Protein AF-B7K2R2-F1 (afdb_monomer)

Organism: Rippkaea orientalis (strain PCC 8801 / RF-1) (NCBI:txid41431)

Radius of gyration: 20.76 Å; Cα contacts (8 Å, |Δi|>4): 36; chains: 1; bounding box: 36×26×59 Å

InterPro domains:
  IPR011335 Restriction endonuclease type II-like [SSF52980] (2-60)
  IPR012296 Nuclease, putative, TT1808 [G3DSA:3.90.1570.10] (2-72)

Foldseek 3Di:
DDFPWDPDFADPVCVVVDDPVDPWDWDQDPRTTDTDDDQDPVNVVVVVVVVVVVVVVVVVVVVVVVVVVVVVD

Structure (mmCIF, N/CA/C/O backbone):
data_AF-B7K2R2-F1
#
_entry.id   AF-B7K2R2-F1
#
loop_
_atom_site.group_PDB
_atom_site.id
_atom_site.type_symbol
_atom_site.label_atom_id
_atom_site.label_alt_id
_atom_site.label_comp_id
_atom_site.label_asym_id
_atom_site.label_entity_id
_atom_site.label_seq_id
_atom_site.pdbx_PDB_ins_code
_atom_site.Cartn_x
_atom_site.Cartn_y
_atom_site.Cartn_z
_atom_site.occupancy
_atom_site.B_iso_or_equiv
_atom_site.auth_seq_id
_atom_site.auth_comp_id
_atom_site.auth_asym_id
_atom_site.auth_atom_id
_atom_site.pdbx_PDB_model_num
ATOM 1 N N . MET A 1 1 ? 2.487 12.054 -23.633 1.00 34.09 1 MET A N 1
ATOM 2 C CA . MET A 1 1 ? 3.280 11.427 -22.557 1.00 34.09 1 MET A CA 1
ATOM 3 C C . MET A 1 1 ? 3.637 10.024 -23.022 1.00 34.09 1 MET A C 1
ATOM 5 O O . MET A 1 1 ? 2.757 9.175 -23.069 1.00 34.09 1 MET A O 1
ATOM 9 N N . THR A 1 2 ? 4.856 9.813 -23.509 1.00 39.12 2 THR A N 1
ATOM 10 C CA . THR A 1 2 ? 5.326 8.501 -23.980 1.00 39.12 2 THR A CA 1
ATOM 11 C C . THR A 1 2 ? 5.753 7.667 -22.777 1.00 39.12 2 THR A C 1
ATOM 13 O O . THR A 1 2 ? 6.621 8.084 -22.018 1.00 39.12 2 THR A O 1
ATOM 16 N N . VAL A 1 3 ? 5.104 6.519 -22.577 1.00 52.16 3 VAL A N 1
ATOM 17 C CA . VAL A 1 3 ? 5.406 5.578 -21.493 1.00 52.16 3 VAL A CA 1
ATOM 18 C C . VAL A 1 3 ? 6.657 4.793 -21.885 1.00 52.16 3 VAL A C 1
ATOM 20 O O . VAL A 1 3 ? 6.577 3.846 -22.665 1.00 52.16 3 VAL A O 1
ATOM 23 N N . THR A 1 4 ? 7.820 5.196 -21.380 1.00 48.91 4 THR A N 1
ATOM 24 C CA . THR A 1 4 ? 9.054 4.420 -21.538 1.00 48.91 4 THR A CA 1
ATOM 25 C C . THR A 1 4 ? 8.981 3.232 -20.586 1.00 48.91 4 THR A C 1
ATOM 27 O O . THR A 1 4 ? 9.217 3.364 -19.390 1.00 48.91 4 THR A O 1
ATOM 30 N N . THR A 1 5 ? 8.581 2.072 -21.101 1.00 53.25 5 THR A N 1
ATOM 31 C CA . THR A 1 5 ? 8.660 0.821 -20.343 1.00 53.25 5 THR A CA 1
ATOM 32 C C . THR A 1 5 ? 10.101 0.343 -20.430 1.00 53.25 5 THR A C 1
ATOM 34 O O . THR A 1 5 ? 10.557 -0.020 -21.511 1.00 53.25 5 THR A O 1
ATOM 37 N N . THR A 1 6 ? 10.838 0.372 -19.325 1.00 59.03 6 THR A N 1
ATOM 38 C CA . THR A 1 6 ? 12.169 -0.235 -19.258 1.00 59.03 6 THR A CA 1
ATOM 39 C C . THR A 1 6 ? 12.012 -1.738 -19.514 1.00 59.03 6 THR A C 1
ATOM 41 O O . THR A 1 6 ? 11.330 -2.430 -18.763 1.00 59.03 6 THR A O 1
ATOM 44 N N . GLU A 1 7 ? 12.602 -2.259 -20.596 1.00 69.56 7 GLU A N 1
ATOM 45 C CA . GLU A 1 7 ? 12.491 -3.680 -20.989 1.00 69.56 7 GLU A CA 1
ATOM 46 C C . GLU A 1 7 ? 13.290 -4.635 -20.084 1.00 69.56 7 GLU A C 1
ATOM 48 O O . GLU A 1 7 ? 13.225 -5.856 -20.232 1.00 69.56 7 GLU A O 1
ATOM 53 N N . ARG A 1 8 ? 14.039 -4.086 -19.124 1.00 86.00 8 ARG A N 1
ATOM 54 C CA . ARG A 1 8 ? 14.825 -4.838 -18.148 1.00 86.00 8 ARG A CA 1
ATOM 55 C C . ARG A 1 8 ? 13.930 -5.457 -17.070 1.00 86.00 8 ARG A C 1
ATOM 57 O O . ARG A 1 8 ? 12.998 -4.822 -16.580 1.00 86.00 8 ARG A O 1
ATOM 64 N N . LEU A 1 9 ? 14.277 -6.679 -16.664 1.00 91.94 9 LEU A N 1
ATOM 65 C CA . LEU A 1 9 ? 13.750 -7.305 -15.454 1.00 91.94 9 LEU A CA 1
ATOM 66 C C . LEU A 1 9 ? 14.558 -6.866 -14.221 1.00 91.94 9 LEU A C 1
ATOM 68 O O . LEU A 1 9 ? 15.785 -6.785 -14.274 1.00 91.94 9 LEU A O 1
ATOM 72 N N . TYR A 1 10 ? 13.853 -6.610 -13.127 1.00 93.19 10 TYR A N 1
ATOM 73 C CA . TYR A 1 10 ? 14.346 -6.174 -11.831 1.00 93.19 10 TYR A CA 1
ATOM 74 C C . TYR A 1 10 ? 14.014 -7.238 -10.788 1.00 93.19 10 TYR A C 1
ATOM 76 O O . TYR A 1 10 ? 12.893 -7.754 -10.722 1.00 93.19 10 TYR A O 1
ATOM 84 N N . SER A 1 11 ? 14.989 -7.530 -9.941 1.00 95.06 11 SER A N 1
ATOM 85 C CA . SER A 1 11 ? 14.766 -8.183 -8.658 1.00 95.06 11 SER A CA 1
ATOM 86 C C . SER A 1 11 ? 14.063 -7.235 -7.677 1.00 95.06 11 SER A C 1
ATOM 88 O O . SER A 1 11 ? 13.994 -6.020 -7.876 1.00 95.06 11 SER A O 1
ATOM 90 N N . PHE A 1 12 ? 13.545 -7.791 -6.582 1.00 94.38 12 PHE A N 1
ATOM 91 C CA . PHE A 1 12 ? 12.927 -6.987 -5.527 1.00 94.38 12 PHE A CA 1
ATOM 92 C C . PHE A 1 12 ? 13.924 -6.032 -4.852 1.00 94.38 12 PHE A C 1
ATOM 94 O O . PHE A 1 12 ? 13.571 -4.899 -4.543 1.00 94.38 12 PHE A O 1
ATOM 101 N N . GLU A 1 13 ? 15.172 -6.461 -4.656 1.00 96.06 13 GLU A N 1
ATOM 102 C CA . GLU A 1 13 ? 16.223 -5.636 -4.048 1.00 96.06 13 GLU A CA 1
ATOM 103 C C . GLU A 1 13 ? 16.597 -4.438 -4.933 1.00 96.06 13 GLU A C 1
ATOM 105 O O . GLU A 1 13 ? 16.659 -3.303 -4.455 1.00 96.06 13 GLU A O 1
ATOM 110 N N . GLU A 1 14 ? 16.753 -4.671 -6.240 1.00 94.62 14 GLU A N 1
ATOM 111 C CA . GLU A 1 14 ? 16.979 -3.599 -7.215 1.00 94.62 14 GLU A CA 1
ATOM 112 C C . GLU A 1 14 ? 15.793 -2.630 -7.268 1.00 94.62 14 GLU A C 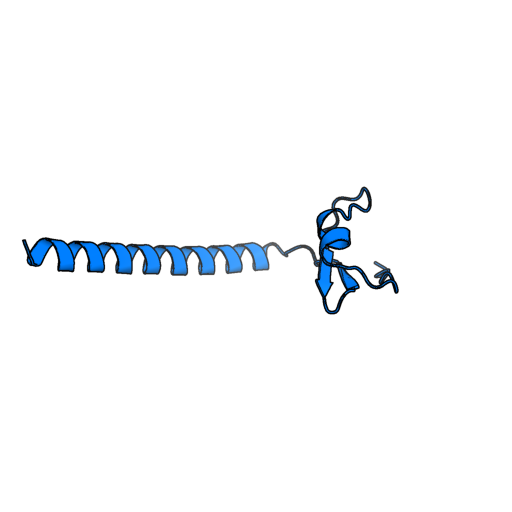1
ATOM 114 O O . GLU A 1 14 ? 16.002 -1.428 -7.363 1.00 94.62 14 GLU A O 1
ATOM 119 N N . TYR A 1 15 ? 14.551 -3.119 -7.170 1.00 93.75 15 TYR A N 1
ATOM 120 C C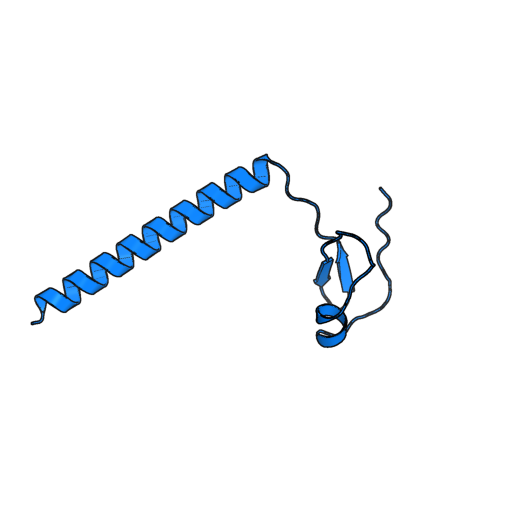A . TYR A 1 15 ? 13.367 -2.258 -7.092 1.00 93.75 15 TYR A CA 1
ATOM 121 C C . TYR A 1 15 ? 13.350 -1.388 -5.829 1.00 93.75 15 TYR A C 1
ATOM 123 O O . TYR A 1 15 ? 13.075 -0.196 -5.917 1.00 93.75 15 TYR A O 1
ATOM 131 N N . CYS A 1 16 ? 13.665 -1.955 -4.662 1.00 93.19 16 CYS A N 1
ATOM 132 C CA . CYS A 1 16 ? 13.670 -1.223 -3.390 1.00 93.19 16 CYS A CA 1
ATOM 133 C C . CYS A 1 16 ? 14.695 -0.082 -3.342 1.00 93.19 16 CYS A C 1
ATOM 135 O O . CYS A 1 16 ? 14.546 0.837 -2.540 1.00 93.19 16 CYS A O 1
ATOM 137 N N . THR A 1 17 ? 15.732 -0.157 -4.175 1.00 94.00 17 THR A N 1
ATOM 138 C CA . THR A 1 17 ? 16.807 0.840 -4.274 1.00 94.00 17 THR A CA 1
ATOM 139 C C . THR A 1 17 ? 16.746 1.652 -5.568 1.00 94.00 17 THR A C 1
ATOM 141 O O . THR A 1 17 ? 17.618 2.484 -5.809 1.00 94.00 17 THR A O 1
ATOM 144 N N . TYR A 1 18 ? 15.725 1.428 -6.400 1.00 90.81 18 TYR A N 1
ATOM 145 C CA . TYR A 1 18 ? 15.567 2.107 -7.677 1.00 90.81 18 TYR A CA 1
ATOM 146 C C . TYR A 1 18 ? 15.147 3.566 -7.478 1.00 90.81 18 TYR A C 1
ATOM 148 O O . TYR A 1 18 ? 14.120 3.848 -6.862 1.00 90.81 18 TYR A O 1
ATOM 156 N N . ASP A 1 19 ? 15.914 4.473 -8.074 1.00 89.25 19 ASP A N 1
ATOM 157 C CA . ASP A 1 19 ? 15.639 5.905 -8.148 1.00 89.25 19 ASP A CA 1
ATOM 158 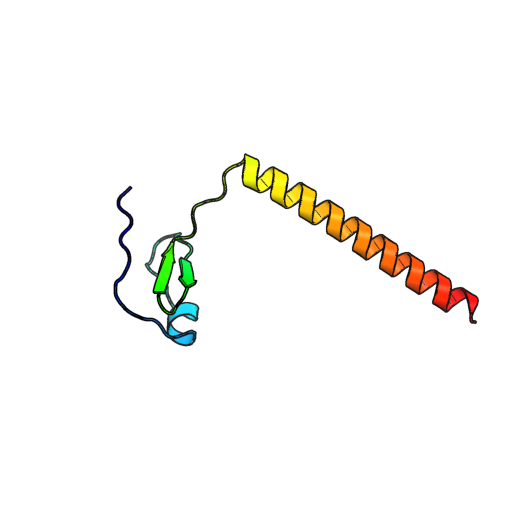C C . ASP A 1 19 ? 16.027 6.388 -9.555 1.00 89.25 19 ASP A C 1
ATOM 160 O O . ASP A 1 19 ? 17.162 6.189 -9.996 1.00 89.25 19 ASP A O 1
ATOM 164 N N . ASP A 1 20 ? 15.075 6.964 -10.293 1.00 88.06 20 ASP A N 1
ATOM 165 C CA . ASP A 1 20 ? 15.314 7.543 -11.621 1.00 88.06 20 ASP A CA 1
ATOM 166 C C . ASP A 1 20 ? 15.686 9.036 -11.555 1.00 88.06 20 ASP A C 1
ATOM 168 O O . ASP A 1 20 ? 15.814 9.687 -12.595 1.00 88.06 20 ASP A O 1
ATOM 172 N N . GLY A 1 21 ? 15.876 9.579 -10.346 1.00 89.25 21 GLY A N 1
ATOM 173 C CA . GLY A 1 21 ? 16.162 10.989 -10.090 1.00 89.25 21 GLY A CA 1
ATOM 174 C C . GLY A 1 21 ? 14.962 11.907 -10.333 1.00 89.25 21 GLY A C 1
ATOM 175 O O . GLY A 1 21 ? 15.115 13.130 -10.324 1.00 89.25 21 GLY A O 1
ATOM 176 N N . MET A 1 22 ? 13.780 11.336 -10.577 1.00 87.25 22 MET A N 1
ATOM 177 C CA . MET A 1 22 ? 12.523 12.042 -10.798 1.00 87.25 22 MET A CA 1
ATOM 178 C C . MET A 1 22 ? 11.543 11.711 -9.665 1.00 87.25 22 MET A C 1
ATOM 180 O O . MET A 1 22 ? 11.681 10.718 -8.962 1.00 87.25 22 MET A O 1
ATOM 184 N N . ASP A 1 23 ? 10.481 12.503 -9.513 1.00 85.94 23 ASP A N 1
ATOM 185 C CA . ASP A 1 23 ? 9.404 12.219 -8.543 1.00 85.94 23 ASP A CA 1
ATOM 186 C C . ASP A 1 23 ? 8.401 11.165 -9.071 1.00 85.94 23 ASP A C 1
ATOM 188 O O . ASP A 1 23 ? 7.195 11.208 -8.815 1.00 85.94 23 ASP A O 1
ATOM 192 N N . ASN A 1 24 ? 8.882 10.221 -9.883 1.00 88.94 24 ASN A N 1
ATOM 193 C CA . ASN A 1 24 ? 8.061 9.153 -10.433 1.00 88.94 24 ASN A CA 1
ATOM 194 C C . ASN A 1 24 ? 7.948 8.017 -9.418 1.00 88.94 24 ASN A C 1
ATOM 196 O O . ASN A 1 24 ? 8.932 7.539 -8.861 1.00 88.94 24 ASN A O 1
ATOM 200 N N . ARG A 1 25 ? 6.731 7.507 -9.229 1.00 89.75 25 ARG A N 1
ATOM 201 C CA . ARG A 1 25 ? 6.508 6.285 -8.451 1.00 89.75 25 ARG A CA 1
ATOM 202 C C . ARG A 1 25 ? 6.347 5.114 -9.398 1.00 89.75 25 ARG A C 1
ATOM 204 O O . ARG A 1 25 ? 5.564 5.197 -10.339 1.00 89.75 25 ARG A O 1
ATOM 211 N N . TYR A 1 26 ? 7.036 4.013 -9.129 1.00 91.75 26 TYR A N 1
ATOM 212 C CA . TYR A 1 26 ? 6.943 2.784 -9.915 1.00 91.75 26 TYR A CA 1
ATOM 213 C C . TYR A 1 26 ? 6.377 1.641 -9.074 1.00 91.75 26 TYR A C 1
ATOM 215 O O . TYR A 1 26 ? 6.431 1.662 -7.849 1.00 91.75 26 TYR A O 1
ATOM 223 N N . GLN A 1 27 ? 5.826 0.639 -9.748 1.00 91.94 27 GLN A N 1
ATOM 224 C CA . GLN A 1 27 ? 5.390 -0.624 -9.171 1.00 91.94 27 GLN A CA 1
ATOM 225 C C . GLN A 1 27 ? 6.150 -1.757 -9.848 1.00 91.94 27 GLN A C 1
ATOM 227 O O . GLN A 1 27 ? 6.234 -1.794 -11.077 1.00 91.94 27 GLN A O 1
ATOM 232 N N . LEU A 1 28 ? 6.661 -2.698 -9.057 1.00 93.88 28 LEU A N 1
ATOM 233 C CA . LEU A 1 28 ? 7.251 -3.922 -9.582 1.00 93.88 28 LEU A CA 1
ATOM 234 C C . LEU A 1 28 ? 6.138 -4.916 -9.944 1.00 93.88 28 LEU A C 1
ATOM 236 O O . LEU A 1 28 ? 5.479 -5.464 -9.063 1.00 93.88 28 LEU A O 1
ATOM 240 N N . VAL A 1 29 ? 5.928 -5.148 -11.240 1.00 93.50 29 VAL A N 1
ATOM 241 C CA . VAL A 1 29 ? 4.924 -6.081 -11.772 1.00 93.50 29 VAL A CA 1
ATOM 242 C C . VAL A 1 29 ? 5.614 -7.053 -12.720 1.00 93.50 29 VAL A C 1
ATOM 244 O O . VAL A 1 29 ? 6.142 -6.634 -13.748 1.00 93.50 29 VAL A O 1
ATOM 247 N N . ASP A 1 30 ? 5.626 -8.340 -12.365 1.00 92.00 30 ASP A N 1
ATOM 248 C CA . ASP A 1 30 ? 6.292 -9.415 -13.121 1.00 92.00 30 ASP A CA 1
ATOM 249 C C . ASP A 1 30 ? 7.771 -9.118 -13.416 1.00 92.00 30 ASP A C 1
ATOM 251 O O . ASP A 1 30 ? 8.268 -9.301 -14.528 1.00 92.00 30 ASP A O 1
ATOM 255 N N . GLY A 1 31 ? 8.471 -8.581 -12.413 1.00 91.81 31 GLY A N 1
ATOM 256 C CA . GLY A 1 31 ? 9.866 -8.168 -12.538 1.00 91.81 31 GLY A CA 1
ATOM 257 C C . GLY A 1 31 ? 10.066 -6.890 -13.355 1.00 91.81 31 GLY A C 1
ATOM 258 O O . GLY A 1 31 ? 11.198 -6.542 -13.640 1.00 91.81 31 GLY A O 1
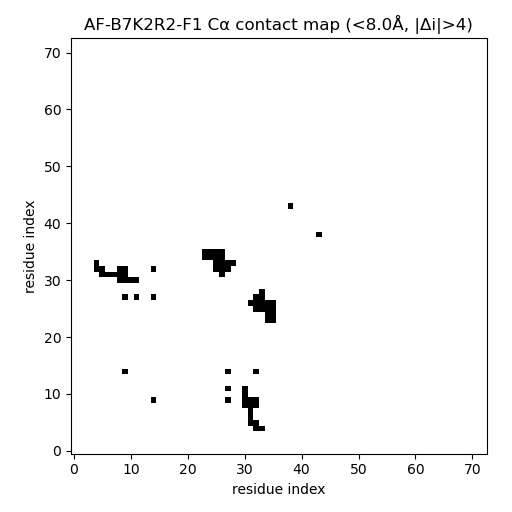ATOM 259 N N . ARG A 1 32 ? 9.021 -6.161 -13.754 1.00 92.38 32 ARG A N 1
ATOM 260 C CA . ARG A 1 32 ? 9.152 -4.916 -14.532 1.00 92.38 32 ARG A CA 1
ATOM 261 C C . ARG A 1 32 ? 8.688 -3.716 -13.730 1.00 92.38 32 ARG A C 1
ATOM 263 O O . ARG A 1 32 ? 7.708 -3.808 -12.994 1.00 92.38 32 ARG A O 1
ATOM 270 N N . LEU A 1 33 ? 9.338 -2.574 -13.928 1.00 92.12 33 LEU A N 1
ATOM 271 C CA . LEU A 1 33 ? 8.893 -1.312 -13.346 1.00 92.12 33 LEU A CA 1
ATOM 272 C C . LEU A 1 33 ? 7.779 -0.710 -14.198 1.00 92.12 33 LEU A C 1
ATOM 274 O O . LEU A 1 33 ? 7.987 -0.327 -15.348 1.00 92.12 33 LEU A O 1
ATOM 278 N N . LYS A 1 34 ? 6.579 -0.625 -13.627 1.00 90.62 34 LYS A N 1
ATOM 279 C CA . LYS A 1 34 ? 5.436 0.068 -14.223 1.00 90.62 34 LYS A CA 1
ATOM 280 C C . LYS A 1 34 ? 5.226 1.391 -13.510 1.00 90.62 34 LYS A C 1
ATOM 282 O O . LYS A 1 34 ? 5.065 1.406 -12.293 1.00 90.62 34 LYS A O 1
ATOM 287 N N . ILE A 1 35 ? 5.212 2.491 -14.256 1.00 90.62 35 ILE A N 1
ATOM 288 C CA . ILE A 1 35 ? 4.949 3.807 -13.673 1.00 90.62 35 ILE A CA 1
ATOM 289 C C . ILE A 1 35 ? 3.539 3.837 -13.069 1.00 90.62 35 ILE A C 1
ATOM 291 O O . ILE A 1 35 ? 2.563 3.392 -13.679 1.00 90.62 35 ILE A O 1
ATOM 295 N N . MET A 1 36 ? 3.438 4.324 -11.840 1.00 89.19 36 MET A N 1
ATOM 296 C CA . MET A 1 36 ? 2.178 4.522 -11.150 1.00 89.19 36 MET A CA 1
ATOM 297 C C . MET A 1 36 ? 1.552 5.805 -11.685 1.00 89.19 36 MET A C 1
ATOM 299 O O . MET A 1 36 ? 2.133 6.884 -11.579 1.00 89.19 36 MET A O 1
ATOM 303 N N . ASN A 1 37 ? 0.352 5.694 -12.251 1.00 83.06 37 ASN A N 1
ATOM 304 C CA . ASN A 1 37 ? -0.383 6.880 -12.666 1.00 83.06 37 ASN A CA 1
ATOM 305 C C . ASN A 1 37 ? -0.676 7.755 -11.439 1.00 83.06 37 ASN A C 1
ATOM 307 O O . ASN A 1 37 ? -1.119 7.222 -10.414 1.00 83.06 37 ASN A O 1
ATOM 311 N N . PRO A 1 38 ? -0.478 9.080 -11.532 1.00 81.19 38 PRO A N 1
ATOM 312 C CA . PRO A 1 38 ? -0.799 9.969 -10.431 1.00 81.19 38 PRO A CA 1
ATOM 313 C C . PRO A 1 38 ? -2.298 9.872 -10.112 1.00 81.19 38 PRO A C 1
ATOM 315 O O . PRO A 1 38 ? -3.128 9.811 -11.030 1.00 81.19 38 PRO A O 1
ATOM 318 N N . PRO A 1 39 ? -2.680 9.847 -8.824 1.00 84.75 39 PRO A N 1
ATOM 319 C CA . PRO A 1 39 ? -4.083 9.800 -8.456 1.00 84.75 39 PRO A CA 1
ATOM 320 C C . PRO A 1 39 ? -4.778 11.092 -8.899 1.00 84.75 39 PRO A C 1
ATOM 322 O O . PRO A 1 39 ? -4.284 12.196 -8.675 1.00 84.75 39 PRO A O 1
ATOM 325 N N . SER A 1 40 ? -5.963 10.970 -9.500 1.00 90.00 40 SER A N 1
ATOM 326 C CA . SER A 1 40 ? -6.822 12.139 -9.718 1.00 90.00 40 SER A CA 1
ATOM 327 C C . SER A 1 40 ? -7.396 12.638 -8.389 1.00 90.00 40 SER A C 1
ATOM 329 O O . SER A 1 40 ? -7.535 11.872 -7.435 1.00 90.00 40 SER A O 1
ATOM 331 N N . PHE A 1 41 ? -7.837 13.897 -8.336 1.00 92.69 41 PHE A N 1
ATOM 332 C CA . PHE A 1 41 ? -8.507 14.425 -7.142 1.00 92.69 41 PHE A CA 1
ATOM 333 C C . PHE A 1 41 ? -9.725 13.578 -6.729 1.00 92.69 41 PHE A C 1
ATOM 335 O O . PHE A 1 41 ? -9.926 13.298 -5.552 1.00 92.69 41 PHE A O 1
ATOM 342 N N . ARG A 1 42 ? -10.499 13.077 -7.703 1.00 95.56 42 ARG A N 1
ATOM 343 C CA . ARG A 1 42 ? -11.620 12.157 -7.438 1.00 95.56 42 ARG A CA 1
ATOM 344 C C . ARG A 1 42 ? -11.153 10.836 -6.828 1.00 95.56 42 ARG A C 1
ATOM 346 O O . ARG A 1 42 ? -11.805 10.337 -5.919 1.00 95.56 42 ARG A O 1
ATOM 353 N N . HIS A 1 43 ? -10.034 10.289 -7.304 1.00 94.81 43 HIS A N 1
ATOM 354 C CA . HIS A 1 43 ? -9.453 9.074 -6.734 1.00 94.81 43 HIS A CA 1
ATOM 355 C C . HIS A 1 43 ? -9.072 9.284 -5.262 1.00 94.81 43 HIS A C 1
ATOM 357 O O . HIS A 1 43 ? -9.402 8.442 -4.432 1.00 94.81 43 HIS A O 1
ATOM 363 N N . LEU A 1 44 ? -8.473 10.433 -4.925 1.00 95.19 44 LEU A N 1
ATOM 364 C CA . LEU A 1 44 ? -8.140 10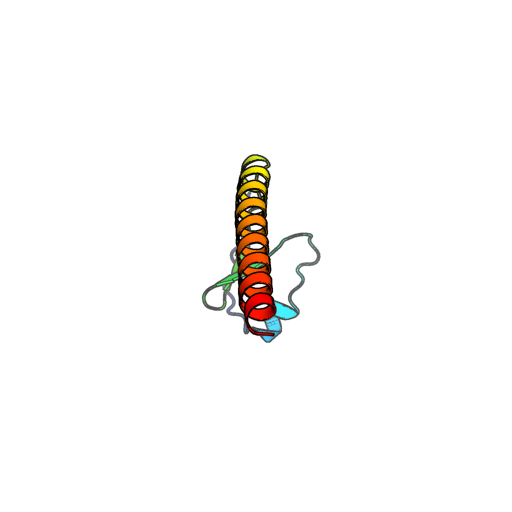.782 -3.539 1.00 95.19 44 LEU A CA 1
ATOM 365 C C . LEU A 1 44 ? -9.384 10.842 -2.641 1.00 95.19 44 LEU A C 1
ATOM 367 O O . LEU A 1 44 ? -9.374 10.279 -1.549 1.00 95.19 44 LEU A O 1
ATOM 371 N N . LEU A 1 45 ? -10.467 11.475 -3.104 1.00 97.44 45 LEU A N 1
ATOM 372 C CA . LEU A 1 45 ? -11.716 11.563 -2.336 1.00 97.44 45 LEU A CA 1
ATOM 373 C C . LEU A 1 45 ? -12.339 10.185 -2.076 1.00 97.44 45 LEU A C 1
ATOM 375 O O . LEU A 1 45 ? -12.760 9.904 -0.955 1.00 97.44 45 LEU A O 1
ATOM 379 N N . ILE A 1 46 ? -12.373 9.318 -3.093 1.00 97.50 46 ILE A N 1
ATOM 380 C CA . ILE A 1 46 ? -12.904 7.954 -2.958 1.00 97.50 46 ILE A CA 1
ATOM 381 C C . ILE A 1 46 ? -12.037 7.140 -1.995 1.00 97.50 46 ILE A C 1
ATOM 383 O O . ILE A 1 46 ? -12.572 6.505 -1.089 1.00 97.50 46 ILE A O 1
ATOM 387 N N . ALA A 1 47 ? -10.710 7.189 -2.150 1.00 97.25 47 ALA A N 1
ATOM 388 C CA . ALA A 1 47 ? -9.785 6.491 -1.263 1.00 97.25 47 ALA A CA 1
ATOM 389 C C . ALA A 1 47 ? -9.974 6.934 0.195 1.00 97.25 47 ALA A C 1
ATOM 391 O O . ALA A 1 47 ? -10.081 6.086 1.080 1.00 97.25 47 ALA A O 1
ATOM 392 N N . LYS A 1 48 ? -10.119 8.245 0.437 1.00 97.69 48 LYS A N 1
ATOM 393 C CA . LYS A 1 48 ? -10.328 8.770 1.789 1.00 97.69 48 LYS A CA 1
ATOM 394 C C . LYS A 1 48 ? -11.656 8.328 2.395 1.00 97.69 48 LYS A C 1
ATOM 396 O O . LYS A 1 48 ? -11.710 8.008 3.579 1.00 97.69 48 LYS A O 1
ATOM 401 N N . PHE A 1 49 ? -12.719 8.295 1.596 1.00 98.19 49 PHE A N 1
ATOM 402 C CA . PHE A 1 49 ? -14.011 7.790 2.049 1.00 98.19 49 PHE A CA 1
ATOM 403 C C . PHE A 1 49 ? -13.919 6.314 2.464 1.00 98.19 49 PHE A C 1
ATOM 405 O O . PHE A 1 49 ? -14.367 5.957 3.551 1.00 98.19 49 PHE A O 1
ATOM 412 N N . VAL A 1 50 ? -13.292 5.469 1.638 1.00 98.56 50 VAL A N 1
ATOM 413 C CA . VAL A 1 50 ? -13.116 4.034 1.926 1.00 98.56 50 VAL A CA 1
ATOM 414 C C . VAL A 1 50 ? -12.260 3.811 3.177 1.00 98.56 50 VAL A C 1
ATOM 416 O O . VAL A 1 50 ? -12.643 3.025 4.041 1.00 98.56 50 VAL A O 1
ATOM 419 N N . GLU A 1 51 ? -11.149 4.539 3.311 1.00 98.38 51 GLU A N 1
ATOM 420 C CA . GLU A 1 51 ? -10.292 4.530 4.506 1.00 98.38 51 GLU A CA 1
ATOM 421 C C . GLU A 1 51 ? -11.107 4.829 5.775 1.00 98.38 51 GLU A C 1
ATOM 423 O O . GLU A 1 51 ? -11.084 4.052 6.727 1.00 98.38 51 GLU A O 1
ATOM 428 N N . GLN A 1 52 ? -11.914 5.897 5.757 1.00 98.56 52 GLN A N 1
ATOM 429 C CA . GLN A 1 52 ? -12.750 6.278 6.897 1.00 98.56 52 GLN A CA 1
ATOM 430 C C . GLN A 1 52 ? -13.780 5.206 7.270 1.00 98.56 52 GLN A C 1
ATOM 432 O O . GLN A 1 52 ? -14.035 5.001 8.457 1.00 98.56 52 GLN A O 1
ATOM 437 N N . GLN A 1 53 ? -14.376 4.524 6.287 1.00 98.62 53 GLN A N 1
ATOM 438 C CA . GLN A 1 53 ? -15.314 3.430 6.561 1.00 98.62 53 GLN A CA 1
ATOM 439 C C . GLN A 1 53 ? -14.612 2.253 7.247 1.00 98.62 53 GLN A C 1
ATOM 441 O O . GLN A 1 53 ? -15.121 1.723 8.238 1.00 98.62 53 GLN A O 1
ATOM 446 N N . PHE A 1 54 ? -13.418 1.875 6.781 1.00 98.44 54 PHE A N 1
ATOM 447 C CA . PHE A 1 54 ? -12.651 0.811 7.426 1.00 98.44 54 PHE A CA 1
ATOM 448 C C . PHE A 1 54 ? -12.206 1.187 8.837 1.00 98.44 54 PHE A C 1
ATOM 450 O O . PHE A 1 54 ? -12.365 0.380 9.753 1.00 98.44 5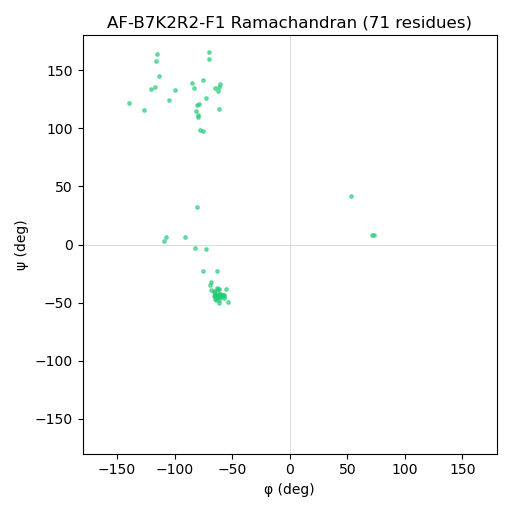4 PHE A O 1
ATOM 457 N N . ASP A 1 55 ? -11.738 2.415 9.050 1.00 98.44 55 ASP A N 1
ATOM 458 C CA . ASP A 1 55 ? -11.368 2.891 10.382 1.00 98.44 55 ASP A CA 1
ATOM 459 C C . ASP A 1 55 ? -12.549 2.832 11.357 1.00 98.44 55 ASP A C 1
ATOM 461 O O . ASP A 1 55 ? -12.406 2.371 12.494 1.00 98.44 55 ASP A O 1
ATOM 465 N N . GLN A 1 56 ? -13.740 3.247 10.917 1.00 98.31 56 GLN A N 1
ATOM 466 C CA . GLN A 1 56 ? -14.951 3.195 11.736 1.00 98.31 56 GLN A CA 1
ATOM 467 C C . GLN A 1 56 ? -15.315 1.761 12.139 1.00 98.31 56 GLN A C 1
ATOM 469 O O . GLN A 1 56 ? -15.583 1.513 13.323 1.00 98.31 56 GLN A O 1
ATOM 474 N N . GLU A 1 57 ? -15.270 0.810 11.204 1.00 97.88 57 GLU A N 1
ATOM 475 C CA . GLU A 1 57 ? -15.563 -0.597 11.500 1.00 97.88 57 GLU A CA 1
ATOM 476 C C . GLU A 1 57 ? -14.490 -1.236 12.390 1.00 97.88 57 GLU A C 1
ATOM 478 O O . GLU A 1 57 ? -14.825 -1.923 13.360 1.00 97.88 57 GLU A O 1
ATOM 483 N N . ILE A 1 58 ? -13.206 -0.930 12.176 1.00 97.75 58 ILE A N 1
ATOM 484 C CA . ILE A 1 58 ? -12.121 -1.364 13.069 1.00 97.75 58 ILE A CA 1
ATOM 485 C C . ILE A 1 58 ? -12.377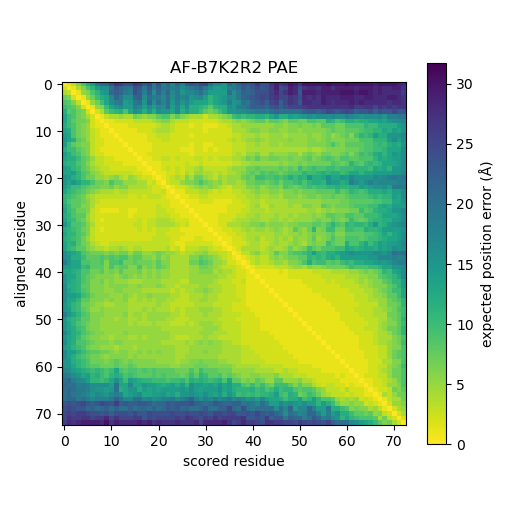 -0.864 14.498 1.00 97.75 58 ILE A C 1
ATOM 487 O O . ILE A 1 58 ? -12.270 -1.630 15.461 1.00 97.75 58 ILE A O 1
ATOM 491 N N . GLN A 1 59 ? -12.755 0.406 14.668 1.00 97.38 59 GLN A N 1
ATOM 492 C CA . GLN A 1 59 ? -13.047 0.970 15.990 1.00 97.38 59 GLN A CA 1
ATOM 493 C C . GLN A 1 59 ? -14.321 0.393 16.614 1.00 97.38 59 GLN A C 1
ATOM 495 O O . GLN A 1 59 ? -14.399 0.210 17.833 1.00 97.38 59 GLN A O 1
ATOM 500 N N . ARG A 1 60 ? -15.343 0.088 15.812 1.00 96.81 60 ARG A N 1
ATOM 501 C CA . ARG A 1 60 ? -16.546 -0.610 16.276 1.00 96.81 60 ARG A CA 1
ATOM 502 C C . ARG A 1 60 ? -16.196 -1.998 16.814 1.00 96.81 60 ARG A C 1
ATOM 504 O O . ARG A 1 60 ? -16.572 -2.301 17.947 1.00 96.81 60 ARG A O 1
ATOM 511 N N . LEU A 1 61 ? -15.439 -2.795 16.061 1.00 96.31 61 LEU A N 1
ATOM 512 C CA . LEU A 1 61 ? -15.023 -4.142 16.464 1.00 96.31 61 LEU A CA 1
ATOM 513 C C . LEU A 1 61 ? -14.146 -4.115 17.721 1.00 96.31 61 LEU A C 1
ATOM 515 O O . LEU A 1 61 ? -14.413 -4.858 18.665 1.00 96.31 61 LEU A O 1
ATOM 519 N N . LYS A 1 62 ? -13.173 -3.197 17.802 1.00 95.56 62 LYS A N 1
ATOM 520 C CA . LYS A 1 62 ? -12.353 -3.000 19.012 1.00 95.56 62 LYS A CA 1
ATOM 521 C C . LYS A 1 62 ? -13.204 -2.684 20.245 1.00 95.56 62 LYS A C 1
ATOM 523 O O . LYS A 1 62 ? -12.972 -3.243 21.317 1.00 95.56 62 LYS A O 1
ATOM 528 N N . ARG A 1 63 ? -14.214 -1.816 20.108 1.00 92.81 63 ARG A N 1
ATOM 529 C CA . ARG A 1 63 ? -15.140 -1.489 21.208 1.00 92.81 63 ARG A CA 1
ATOM 530 C C . ARG A 1 63 ? -15.992 -2.686 21.623 1.00 92.81 63 ARG A C 1
ATOM 532 O O . ARG A 1 63 ? -16.195 -2.875 22.819 1.00 92.81 63 ARG A O 1
ATOM 539 N N . LEU A 1 64 ? -16.479 -3.480 20.671 1.00 91.44 64 LEU A N 1
ATOM 540 C CA . LEU A 1 64 ? -17.251 -4.690 20.965 1.00 91.44 64 LEU A CA 1
ATOM 541 C C . LEU A 1 64 ? -16.407 -5.725 21.714 1.00 91.44 64 LEU A C 1
ATOM 543 O O . LEU A 1 64 ? -16.837 -6.194 22.763 1.00 91.44 64 LEU A O 1
ATOM 547 N N . LEU A 1 65 ? -15.185 -5.995 21.245 1.00 88.06 65 LEU A N 1
ATOM 548 C CA . LEU A 1 65 ? -14.243 -6.894 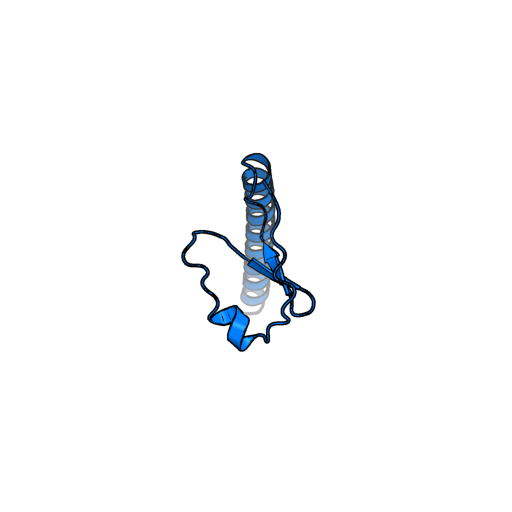21.921 1.00 88.06 65 LEU A CA 1
ATOM 549 C C . LEU A 1 65 ? -13.957 -6.439 23.358 1.00 88.06 65 LEU A C 1
ATOM 551 O O . LEU A 1 65 ? -14.016 -7.243 24.284 1.00 88.06 65 LEU A O 1
ATOM 555 N N . LYS A 1 66 ? -13.727 -5.135 23.570 1.00 85.88 66 LYS A N 1
ATOM 556 C CA . LYS A 1 66 ? -13.519 -4.589 24.919 1.00 85.88 66 LYS A CA 1
ATOM 557 C C . LYS A 1 66 ? -14.735 -4.806 25.827 1.00 85.88 66 LYS A C 1
ATOM 559 O O . LYS A 1 66 ? -14.558 -5.175 26.981 1.00 85.88 66 LYS A O 1
ATOM 564 N N . ARG A 1 67 ? -15.960 -4.601 25.325 1.00 78.31 67 ARG A N 1
ATOM 565 C CA . ARG A 1 67 ? -17.189 -4.825 26.111 1.00 78.31 67 ARG A CA 1
ATOM 566 C C . ARG A 1 67 ? -17.380 -6.291 26.488 1.00 78.31 67 ARG A C 1
ATOM 568 O O . ARG A 1 67 ? -17.718 -6.563 27.631 1.00 78.31 67 ARG A O 1
ATOM 575 N N . VAL A 1 68 ? -17.160 -7.214 25.550 1.00 79.56 68 VAL A N 1
ATOM 576 C CA . VAL A 1 68 ? -17.266 -8.656 25.824 1.00 79.56 68 VAL A CA 1
ATOM 577 C C . VAL A 1 68 ? -16.269 -9.063 26.910 1.00 79.56 68 VAL A C 1
ATOM 579 O O . VAL A 1 68 ? -16.660 -9.722 27.865 1.00 79.56 68 VAL A O 1
ATOM 582 N N . ASN A 1 69 ? -15.024 -8.587 26.829 1.00 72.00 69 ASN A N 1
ATOM 583 C CA . ASN A 1 69 ? -13.995 -8.911 27.819 1.00 72.00 69 ASN A CA 1
ATOM 584 C C . ASN A 1 69 ? -14.254 -8.286 29.202 1.00 72.00 69 ASN A C 1
ATOM 586 O O . ASN A 1 69 ? -13.903 -8.891 30.207 1.00 72.00 69 ASN A O 1
ATOM 590 N N . CYS A 1 70 ? -14.873 -7.101 29.280 1.00 67.56 70 CYS A N 1
ATOM 591 C CA . CYS A 1 70 ? -15.240 -6.485 30.562 1.00 67.56 70 CYS A CA 1
ATOM 592 C C . CYS A 1 70 ? -16.464 -7.126 31.231 1.00 67.56 70 CYS A C 1
A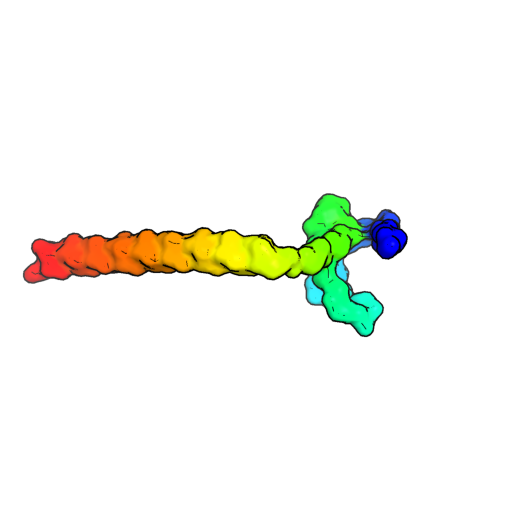TOM 594 O O . CYS A 1 70 ? -16.604 -6.991 32.434 1.00 67.56 70 CYS A O 1
ATOM 596 N N . ASN A 1 71 ? -17.341 -7.802 30.484 1.00 59.91 71 ASN A N 1
ATOM 597 C CA . ASN A 1 71 ? -18.514 -8.485 31.049 1.00 59.91 71 ASN A CA 1
ATOM 598 C C . ASN A 1 71 ? -18.193 -9.884 31.619 1.00 59.91 71 ASN A C 1
ATOM 600 O O . ASN A 1 71 ? -19.092 -10.547 32.127 1.00 59.91 71 ASN A O 1
ATOM 604 N N . PHE A 1 72 ? -16.945 -10.346 31.495 1.00 56.22 72 PHE A N 1
ATOM 605 C CA . PHE A 1 72 ? -16.460 -11.644 31.989 1.00 56.22 72 PHE A CA 1
ATOM 606 C C . PHE A 1 72 ? -15.538 -11.528 33.224 1.00 56.22 72 PHE A C 1
ATOM 608 O O . PHE A 1 72 ? -14.975 -12.536 33.652 1.00 56.22 72 PHE A O 1
ATOM 615 N N . LEU A 1 73 ? -15.389 -10.322 33.786 1.00 50.03 73 LEU A N 1
ATOM 616 C CA . LEU A 1 73 ? -14.698 -10.012 35.048 1.00 50.03 73 LEU A CA 1
ATOM 617 C C . LEU A 1 73 ? -15.705 -9.437 36.046 1.00 50.03 73 LEU A C 1
ATOM 619 O O . LEU A 1 73 ? -15.566 -9.752 37.246 1.00 50.03 73 LEU A O 1
#

Secondary structure (DSSP, 8-state):
-------S---HHHHHT---SSS--EEEETTEEEEPPPPPHHHHHHHHHHHHHHHHHHHHHHHHHHHHHHTT-

pLDDT: mean 86.38, std 15.23, range [34.09, 98.62]

Nearest PDB structures (foldseek):
  7pau-assembly1_7  TM=4.700E-01  e=6.619E+00  Mycoplasmoides pneumoniae M129
  6dxd-assembly1_C  TM=3.104E-01  e=6.189E+00  Arabidopsis thaliana
  3ic3-assembly3_D  TM=2.155E-01  e=3.161E+00  Rhodopseudomonas palustris

Sequence (73 aa):
MTVTTTERLYSFEEYCTYDDGMDNRYQLVDGRLKIMNPPSFRHLLIAKFVEQQFDQEIQRLKRLLKRVNCNFL

Solvent-accessible surface area (backbone atoms only — not comparable to full-atom values): 4638 Å² total; per-residue (Å²): 135,86,82,80,67,61,89,59,77,47,54,71,70,58,54,78,70,63,76,88,89,58,98,73,52,69,39,83,55,95,35,24,62,42,76,55,76,80,77,49,73,68,52,51,54,53,50,51,53,53,50,52,54,51,52,53,51,54,52,50,51,53,51,51,53,51,51,59,60,61,76,76,113

Mean predicted aligned error: 8.24 Å